Protein AF-A0A510JPX0-F1 (afdb_monomer_lite)

Radius of gyration: 13.41 Å; chains: 1; bounding box: 41×17×30 Å

Foldseek 3Di:
DKDKDKDWALDPVVVVVVCVVVVHDCPVVVVVVPPDSDTDIDIDIDDPDPPPD

Secondary structure (DSSP, 8-state):
-EEEEEEEES-HHHHHHHHHHHT---HHHHHHTTTS---EEEEEEEEPPP---

Sequence (53 aa):
MKYVLKIETDNLDVYKHICKVLGVDVQEDLMKLGNEKSTFKQEIFITEKEKSE

pLDDT: mean 76.07, std 10.73, range [43.28, 88.38]

Structure (mmCIF, N/CA/C/O backbone):
data_AF-A0A510JPX0-F1
#
_entry.id   AF-A0A510JPX0-F1
#
loop_
_atom_site.group_PDB
_atom_site.id
_atom_site.type_symbol
_atom_site.label_atom_id
_atom_site.label_alt_id
_atom_site.label_comp_id
_atom_site.label_asym_id
_atom_site.label_entity_id
_atom_site.label_seq_id
_atom_site.pdbx_PDB_ins_code
_atom_site.Cartn_x
_atom_site.Cartn_y
_atom_site.Cartn_z
_atom_site.occupancy
_atom_site.B_iso_or_equiv
_atom_site.auth_seq_id
_atom_site.auth_comp_id
_atom_site.auth_asym_id
_atom_site.auth_atom_id
_atom_site.pdbx_PDB_model_num
ATOM 1 N N . MET A 1 1 ? -12.384 -4.599 14.975 1.00 72.44 1 MET A N 1
ATOM 2 C CA . MET A 1 1 ? -11.444 -5.592 14.397 1.00 72.44 1 MET A CA 1
ATOM 3 C C . MET A 1 1 ? -10.336 -4.852 13.637 1.00 72.44 1 MET A C 1
ATOM 5 O O . MET A 1 1 ? -10.594 -3.747 13.167 1.00 72.44 1 MET A O 1
ATOM 9 N N . LYS A 1 2 ? -9.099 -5.375 13.568 1.00 76.94 2 LYS A N 1
ATOM 10 C CA . LYS A 1 2 ? -7.980 -4.725 12.848 1.00 76.94 2 LYS A CA 1
ATOM 11 C C . LYS A 1 2 ? -7.665 -5.514 11.579 1.00 76.94 2 LYS A C 1
ATOM 13 O O . LYS A 1 2 ? -7.369 -6.702 11.670 1.00 76.94 2 LYS A O 1
ATOM 18 N N . TYR A 1 3 ? -7.708 -4.852 10.430 1.00 82.94 3 TYR A N 1
ATOM 19 C CA . TYR A 1 3 ? -7.388 -5.436 9.130 1.00 82.94 3 TYR A CA 1
ATOM 20 C C . TYR A 1 3 ? -6.059 -4.884 8.616 1.00 82.94 3 TYR A C 1
ATOM 22 O O . TYR A 1 3 ? -5.658 -3.768 8.957 1.00 82.94 3 TYR A O 1
ATOM 30 N N . VAL A 1 4 ? -5.372 -5.674 7.793 1.00 84.62 4 VAL A N 1
ATOM 31 C CA . VAL A 1 4 ? -4.136 -5.272 7.115 1.00 84.62 4 VAL A CA 1
ATOM 32 C C . VAL A 1 4 ? -4.341 -5.437 5.619 1.00 84.62 4 VAL A C 1
ATOM 34 O O . VAL A 1 4 ? -4.630 -6.539 5.156 1.00 84.62 4 VAL A O 1
ATOM 37 N N . LEU A 1 5 ? -4.187 -4.348 4.872 1.00 84.06 5 LEU A N 1
ATOM 38 C CA . LEU A 1 5 ? -4.146 -4.365 3.417 1.00 84.06 5 LEU A CA 1
ATOM 39 C C . LEU A 1 5 ? -2.681 -4.384 2.980 1.00 84.06 5 LEU A C 1
ATOM 41 O O . LEU A 1 5 ? -1.915 -3.509 3.380 1.00 84.06 5 LEU A O 1
ATOM 45 N N . LYS A 1 6 ? -2.296 -5.369 2.167 1.00 86.69 6 LYS A N 1
ATOM 46 C CA . LYS A 1 6 ? -0.966 -5.434 1.550 1.00 86.69 6 LYS A CA 1
ATOM 47 C C . LYS A 1 6 ? -1.098 -5.152 0.063 1.00 86.69 6 LYS A C 1
ATOM 49 O O . LYS A 1 6 ? -1.842 -5.845 -0.626 1.00 86.69 6 LYS A O 1
ATOM 54 N N . ILE A 1 7 ? -0.394 -4.135 -0.411 1.00 83.38 7 ILE A N 1
ATOM 55 C CA . ILE A 1 7 ? -0.358 -3.742 -1.817 1.00 83.38 7 ILE A CA 1
ATOM 56 C C . ILE A 1 7 ? 1.011 -4.127 -2.355 1.00 83.38 7 ILE A C 1
ATOM 58 O O . ILE A 1 7 ? 2.024 -3.740 -1.777 1.00 83.38 7 ILE A O 1
ATOM 62 N N . GLU A 1 8 ? 1.030 -4.875 -3.453 1.00 86.94 8 GLU A N 1
ATOM 63 C CA . GLU A 1 8 ? 2.235 -5.195 -4.209 1.00 86.94 8 GLU A CA 1
ATOM 64 C C . GLU A 1 8 ? 1.941 -4.952 -5.689 1.00 86.94 8 GLU A C 1
ATOM 66 O O . GLU A 1 8 ? 1.076 -5.601 -6.273 1.00 86.94 8 GLU A O 1
ATOM 71 N N . THR A 1 9 ? 2.605 -3.964 -6.278 1.00 85.62 9 THR A N 1
ATOM 72 C CA . THR A 1 9 ? 2.437 -3.602 -7.691 1.00 85.62 9 THR A CA 1
ATOM 73 C C . THR A 1 9 ? 3.761 -3.099 -8.235 1.00 85.62 9 THR A C 1
ATOM 75 O O . THR A 1 9 ? 4.524 -2.466 -7.521 1.00 85.62 9 THR A O 1
ATOM 78 N N . ASP A 1 10 ? 4.062 -3.367 -9.494 1.00 86.19 10 ASP A N 1
ATOM 79 C CA . ASP A 1 10 ? 5.180 -2.766 -10.229 1.00 86.19 10 ASP A CA 1
ATOM 80 C C . ASP A 1 10 ? 4.734 -1.552 -11.063 1.00 86.19 10 ASP A C 1
ATOM 82 O O . ASP A 1 10 ? 5.557 -0.808 -11.594 1.00 86.19 10 ASP A O 1
ATOM 86 N N . ASN A 1 11 ? 3.422 -1.310 -11.138 1.00 86.38 11 ASN A N 1
ATOM 87 C CA . ASN A 1 11 ? 2.843 -0.177 -11.837 1.00 86.38 11 ASN A CA 1
ATOM 88 C C . ASN A 1 11 ? 2.664 1.023 -10.893 1.00 86.38 11 ASN A C 1
ATOM 90 O O . ASN A 1 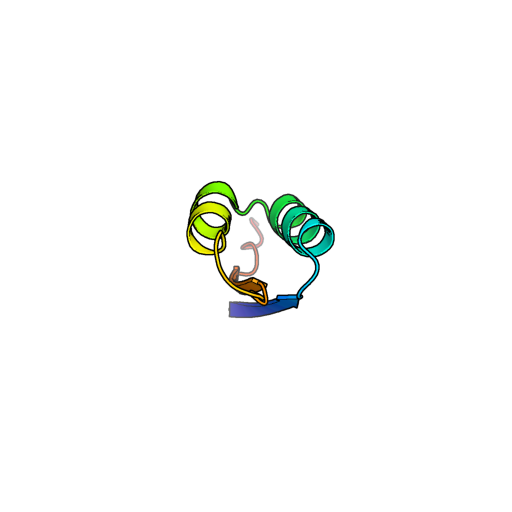11 ? 1.850 0.999 -9.962 1.00 86.38 11 ASN A O 1
ATOM 94 N N . LEU A 1 12 ? 3.406 2.092 -11.190 1.00 83.9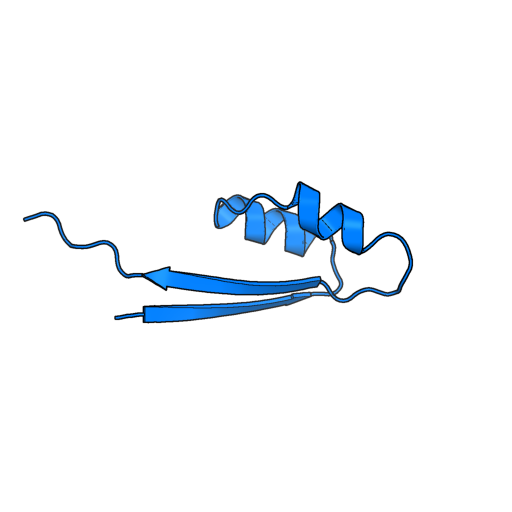4 12 LEU A N 1
ATOM 95 C CA . LEU A 1 12 ? 3.408 3.350 -10.447 1.00 83.94 12 LEU A CA 1
ATOM 96 C C . LEU A 1 12 ? 2.046 4.060 -10.452 1.00 83.94 12 LEU A C 1
ATOM 98 O O . LEU A 1 12 ? 1.654 4.638 -9.439 1.00 83.94 12 LEU A O 1
ATOM 102 N N . ASP A 1 13 ? 1.326 4.043 -11.571 1.00 86.44 13 ASP A N 1
ATOM 103 C CA . ASP A 1 13 ? 0.031 4.720 -11.683 1.00 86.44 13 ASP A CA 1
ATOM 104 C C . ASP A 1 13 ? -1.032 4.005 -10.850 1.00 86.44 13 ASP A C 1
ATOM 106 O O . ASP A 1 13 ? -1.815 4.650 -10.149 1.00 86.44 13 ASP A O 1
ATOM 110 N N . VAL A 1 14 ? -0.998 2.669 -10.850 1.00 87.25 14 VAL A N 1
ATOM 111 C CA . VAL A 1 14 ? -1.843 1.841 -9.980 1.00 87.25 14 VAL A CA 1
ATOM 112 C C . VAL A 1 14 ? -1.518 2.113 -8.511 1.00 87.25 14 VAL A C 1
ATOM 114 O O . VAL A 1 14 ? -2.435 2.356 -7.726 1.00 87.25 14 VAL A O 1
ATOM 117 N N . TYR A 1 15 ? -0.233 2.157 -8.142 1.00 86.06 15 TYR A N 1
ATOM 118 C CA . TYR A 1 15 ? 0.196 2.482 -6.778 1.00 86.06 15 TYR A CA 1
ATOM 119 C C . TYR A 1 15 ? -0.329 3.849 -6.317 1.00 86.06 15 TYR A C 1
ATOM 121 O O . TYR A 1 15 ? -1.008 3.950 -5.294 1.00 86.06 15 TYR A O 1
ATOM 129 N N . LYS A 1 16 ? -0.090 4.900 -7.114 1.00 84.81 16 LYS A N 1
ATOM 130 C CA . LYS A 1 16 ? -0.565 6.265 -6.833 1.00 84.81 16 LYS A CA 1
ATOM 131 C C . LYS A 1 16 ? -2.082 6.324 -6.691 1.00 84.81 16 LYS A C 1
ATOM 133 O O . LYS A 1 16 ? -2.586 7.029 -5.816 1.00 84.81 16 LYS A O 1
ATOM 138 N N . HIS A 1 17 ? -2.813 5.607 -7.545 1.00 88.38 17 HIS A N 1
ATOM 139 C CA . HIS A 1 17 ? -4.269 5.573 -7.488 1.00 88.38 17 HIS A CA 1
ATOM 140 C C . HIS A 1 17 ? -4.768 4.934 -6.189 1.00 88.38 17 HIS A C 1
ATOM 142 O O . HIS A 1 17 ? -5.612 5.522 -5.512 1.00 88.38 17 HIS A O 1
ATOM 148 N N . ILE A 1 18 ? -4.217 3.778 -5.806 1.00 85.88 18 ILE A N 1
ATOM 149 C CA . ILE A 1 18 ? -4.603 3.081 -4.574 1.00 85.88 18 ILE A CA 1
ATOM 150 C C . ILE A 1 18 ? -4.317 3.954 -3.350 1.00 85.88 18 ILE A C 1
ATOM 152 O O . ILE A 1 18 ? -5.208 4.161 -2.528 1.00 85.88 18 ILE A O 1
ATOM 156 N N . CYS A 1 19 ? -3.117 4.527 -3.241 1.00 83.06 19 CYS A N 1
ATOM 157 C CA . CYS A 1 19 ? -2.788 5.372 -2.096 1.00 83.06 19 CYS A CA 1
ATOM 158 C C . CYS A 1 19 ? -3.659 6.632 -2.026 1.00 83.06 19 CYS A C 1
ATOM 160 O O . CYS A 1 19 ? -4.092 7.005 -0.939 1.00 83.06 19 CYS A O 1
ATOM 162 N N . LYS A 1 20 ? -4.016 7.233 -3.171 1.00 86.25 20 LYS A N 1
ATOM 163 C CA . LYS A 1 20 ? -4.975 8.347 -3.219 1.00 86.25 20 LYS A CA 1
ATOM 164 C C . LYS A 1 20 ? -6.356 7.942 -2.695 1.00 86.25 20 LYS A C 1
ATOM 166 O O . LYS A 1 20 ? -6.949 8.699 -1.933 1.00 86.25 20 LYS A O 1
ATOM 171 N N . VAL A 1 21 ? -6.865 6.771 -3.090 1.00 87.12 21 VAL A N 1
ATOM 172 C CA . VAL A 1 21 ? -8.153 6.239 -2.600 1.00 87.12 21 VAL A CA 1
ATOM 173 C C . VAL A 1 21 ? -8.112 5.996 -1.091 1.00 87.12 21 VAL A C 1
ATOM 175 O O . VAL A 1 21 ? -9.097 6.242 -0.401 1.00 87.12 21 VAL A O 1
ATOM 178 N N . LEU A 1 22 ? -6.967 5.550 -0.574 1.00 82.94 22 LEU A N 1
ATOM 179 C CA . LEU A 1 22 ? -6.767 5.254 0.844 1.00 82.94 22 LEU A CA 1
ATOM 180 C C . LEU A 1 22 ? -6.351 6.477 1.681 1.00 82.94 22 LEU A C 1
ATOM 182 O O . LEU A 1 22 ? -6.229 6.355 2.896 1.00 82.94 22 LEU A O 1
ATOM 186 N N . GLY A 1 23 ? -6.155 7.647 1.061 1.00 81.56 23 GLY A N 1
ATOM 187 C CA . GLY A 1 23 ? -5.735 8.874 1.746 1.00 81.56 23 GLY A CA 1
ATOM 188 C C . GLY A 1 23 ? -4.303 8.832 2.293 1.00 81.56 23 GLY A C 1
ATOM 189 O O . GLY A 1 23 ? -3.998 9.537 3.250 1.00 81.56 23 GLY A O 1
ATOM 190 N N . VAL A 1 24 ? -3.438 7.997 1.714 1.00 81.62 24 VAL A N 1
ATOM 191 C CA . VAL A 1 24 ? -2.030 7.845 2.104 1.00 81.62 24 VAL A CA 1
ATOM 192 C C . VAL A 1 24 ? -1.165 8.788 1.271 1.00 81.62 24 VAL A C 1
ATOM 194 O O . VAL A 1 24 ? -1.277 8.808 0.042 1.00 81.62 24 VAL A O 1
ATOM 197 N N . ASP A 1 25 ? -0.294 9.556 1.929 1.00 77.31 25 ASP A N 1
ATOM 198 C CA . ASP A 1 25 ? 0.678 10.402 1.235 1.00 77.31 25 ASP A CA 1
ATOM 199 C C . ASP A 1 25 ? 1.807 9.549 0.644 1.00 77.31 25 ASP A C 1
ATOM 201 O O . ASP A 1 25 ? 2.468 8.794 1.351 1.00 77.31 25 ASP A O 1
ATOM 205 N N . VAL A 1 26 ? 2.002 9.651 -0.672 1.00 71.62 26 VAL A N 1
ATOM 206 C CA . VAL A 1 26 ? 2.969 8.841 -1.431 1.00 71.62 26 VAL A CA 1
ATOM 207 C C . VAL A 1 26 ? 4.272 9.567 -1.736 1.00 71.62 26 VAL A C 1
ATOM 209 O O . VAL A 1 26 ? 5.155 8.965 -2.345 1.00 71.62 26 VAL A O 1
ATOM 212 N N . GLN A 1 27 ? 4.420 10.853 -1.394 1.00 67.25 27 GLN A N 1
ATOM 213 C CA . GLN A 1 27 ? 5.601 11.609 -1.824 1.00 67.25 27 GLN A CA 1
ATOM 214 C C . GLN A 1 27 ? 6.887 11.050 -1.214 1.00 67.25 27 GLN A C 1
ATOM 216 O O . GLN A 1 27 ? 7.899 10.947 -1.909 1.00 67.25 27 GLN A O 1
ATOM 221 N N . GLU A 1 28 ? 6.835 10.636 0.051 1.00 65.62 28 GLU A N 1
ATOM 222 C CA . GLU A 1 28 ? 8.004 10.119 0.760 1.00 65.62 28 GLU A CA 1
ATOM 223 C C . GLU A 1 28 ? 8.438 8.731 0.252 1.00 65.62 28 GLU A C 1
ATOM 225 O O . GLU A 1 28 ? 9.633 8.464 0.114 1.00 65.62 28 GLU A O 1
ATOM 230 N N . ASP A 1 29 ? 7.483 7.862 -0.096 1.00 67.31 29 ASP A N 1
ATOM 231 C CA . ASP A 1 29 ? 7.774 6.518 -0.613 1.00 67.31 29 ASP A CA 1
ATOM 232 C C . ASP A 1 29 ? 8.286 6.556 -2.052 1.00 67.31 29 ASP A C 1
ATOM 234 O O .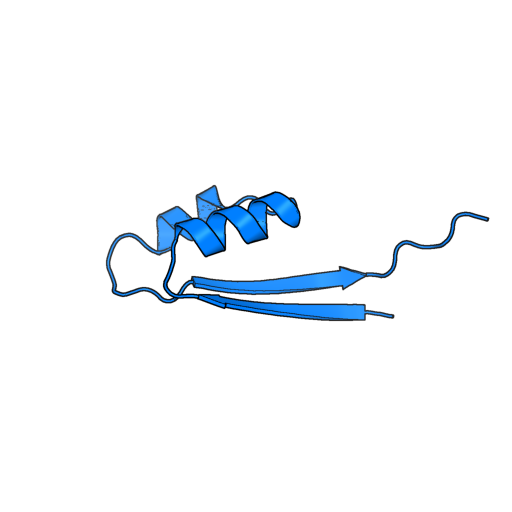 ASP A 1 29 ? 9.190 5.805 -2.415 1.00 67.31 29 ASP A O 1
ATOM 238 N N . LEU A 1 30 ? 7.781 7.485 -2.870 1.00 65.75 30 LEU A N 1
ATOM 239 C CA . LEU A 1 30 ? 8.251 7.668 -4.242 1.00 65.75 30 LEU A CA 1
ATOM 240 C C . LEU A 1 30 ? 9.687 8.201 -4.310 1.00 65.75 30 LEU A C 1
ATOM 242 O O . LEU A 1 30 ? 10.422 7.816 -5.220 1.00 65.75 30 LEU A O 1
ATOM 246 N N . MET A 1 31 ? 10.122 9.022 -3.344 1.00 62.62 31 MET A N 1
ATOM 247 C CA . MET A 1 31 ? 11.520 9.472 -3.264 1.00 62.62 31 MET A CA 1
ATOM 248 C C . MET A 1 31 ? 12.501 8.316 -3.019 1.00 62.62 31 MET A C 1
ATOM 250 O O . MET A 1 31 ? 13.636 8.371 -3.488 1.00 62.62 31 MET A O 1
AT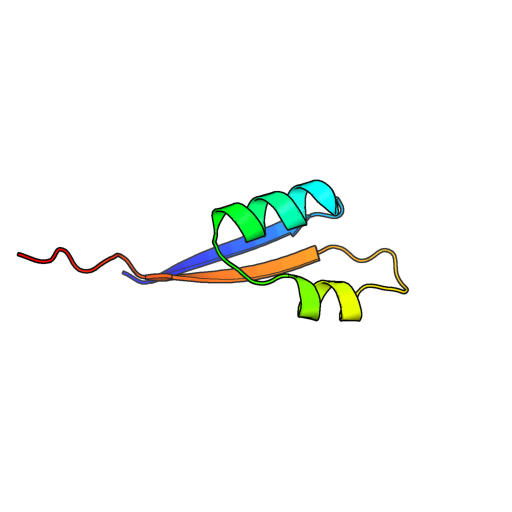OM 254 N N . LYS A 1 32 ? 12.071 7.254 -2.326 1.00 64.56 32 LYS A N 1
ATOM 255 C CA . LYS A 1 32 ? 12.915 6.093 -1.988 1.00 64.56 32 LYS A CA 1
ATOM 256 C C . LYS A 1 32 ? 13.095 5.114 -3.159 1.00 64.56 32 LYS A C 1
ATOM 258 O O . LYS A 1 32 ? 14.002 4.291 -3.121 1.00 64.56 32 LYS A O 1
ATOM 263 N N . LEU A 1 33 ? 12.268 5.211 -4.204 1.00 64.19 33 LEU A N 1
ATOM 264 C CA . LEU A 1 33 ? 12.174 4.225 -5.295 1.00 64.19 33 LEU A CA 1
ATOM 265 C C . LEU A 1 33 ? 12.912 4.638 -6.581 1.00 64.19 33 LEU A C 1
ATOM 267 O O . LEU A 1 33 ? 12.874 3.922 -7.577 1.00 64.19 33 LEU A O 1
ATOM 271 N N . GLY A 1 34 ? 13.593 5.785 -6.581 1.00 56.09 34 GLY A N 1
ATOM 272 C CA . GLY A 1 34 ? 14.140 6.423 -7.782 1.00 56.09 34 GLY A CA 1
ATOM 273 C C . GLY A 1 34 ? 15.298 5.724 -8.509 1.00 56.09 34 GLY A C 1
ATOM 274 O O . GLY A 1 34 ? 15.899 6.377 -9.354 1.00 56.09 34 GLY A O 1
ATOM 275 N N . ASN A 1 35 ? 15.655 4.463 -8.220 1.00 58.47 35 ASN A N 1
ATOM 276 C CA . ASN A 1 35 ? 16.865 3.865 -8.811 1.00 58.47 35 ASN A CA 1
ATOM 277 C C . ASN A 1 35 ? 16.850 2.357 -9.126 1.00 58.47 35 ASN A C 1
ATOM 279 O O . ASN A 1 35 ? 17.826 1.867 -9.691 1.00 58.47 35 ASN A O 1
ATOM 283 N N . GLU A 1 36 ? 15.789 1.605 -8.832 1.00 58.03 36 GLU A N 1
ATOM 284 C CA . GLU A 1 36 ? 15.739 0.166 -9.136 1.00 58.03 36 GLU A CA 1
ATOM 285 C C . GLU A 1 36 ? 14.423 -0.205 -9.831 1.00 58.03 36 GLU A C 1
ATOM 287 O O . GLU A 1 36 ? 13.471 0.572 -9.846 1.00 58.03 36 GLU A O 1
ATOM 292 N N . LYS A 1 37 ? 14.353 -1.395 -10.448 1.00 58.78 37 LYS A N 1
ATOM 293 C CA . LYS A 1 37 ? 13.073 -2.015 -10.835 1.00 58.78 37 LYS A CA 1
ATOM 294 C C . LYS A 1 37 ? 12.293 -2.307 -9.553 1.00 58.78 37 LYS A C 1
ATOM 296 O O . LYS A 1 37 ? 12.316 -3.425 -9.046 1.00 58.78 37 LYS A O 1
ATOM 301 N N . SER A 1 38 ? 11.692 -1.277 -8.982 1.00 65.94 38 SER A N 1
ATOM 302 C CA . SER A 1 38 ? 11.142 -1.344 -7.645 1.00 65.94 38 SER A CA 1
ATOM 303 C C . SER A 1 38 ? 9.674 -1.720 -7.718 1.00 65.94 38 SER A C 1
ATOM 305 O O . SER A 1 38 ? 8.840 -0.991 -8.249 1.00 65.94 38 SER A O 1
ATOM 307 N N . THR A 1 39 ? 9.355 -2.884 -7.168 1.00 74.75 39 THR A N 1
ATOM 308 C CA . THR A 1 39 ? 7.981 -3.227 -6.824 1.00 74.75 39 THR A CA 1
ATOM 309 C C . THR A 1 39 ? 7.551 -2.339 -5.657 1.00 74.75 39 THR A C 1
ATOM 311 O O . THR A 1 39 ? 8.192 -2.335 -4.606 1.00 74.75 39 THR A O 1
ATOM 314 N N . PHE A 1 40 ? 6.470 -1.588 -5.834 1.00 77.94 40 PHE A N 1
ATOM 315 C CA . PHE A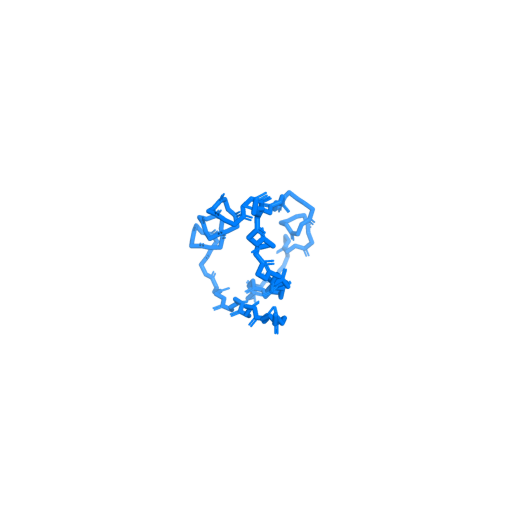 1 40 ? 5.833 -0.803 -4.787 1.00 77.94 40 PHE A CA 1
ATOM 316 C C . PHE A 1 40 ? 5.167 -1.760 -3.798 1.00 77.94 40 PHE A C 1
ATOM 318 O O . PHE A 1 40 ? 4.250 -2.500 -4.166 1.00 77.94 40 PHE A O 1
ATOM 325 N N . LYS A 1 41 ? 5.639 -1.751 -2.549 1.00 81.50 41 LYS A N 1
ATOM 326 C CA . LYS A 1 41 ? 5.078 -2.545 -1.454 1.00 81.50 41 LYS A CA 1
ATOM 327 C C . LYS A 1 41 ? 4.604 -1.615 -0.351 1.00 81.50 41 LYS A C 1
ATOM 329 O O . LYS A 1 41 ? 5.397 -0.826 0.145 1.00 81.50 41 LYS A O 1
ATOM 334 N N . GLN A 1 42 ? 3.340 -1.739 0.043 1.00 79.69 42 GLN A N 1
ATOM 335 C CA . GLN A 1 42 ? 2.764 -0.946 1.129 1.00 79.69 42 GLN A CA 1
ATOM 336 C C . GLN A 1 42 ? 1.865 -1.812 2.006 1.00 79.69 42 GLN A C 1
ATOM 338 O O . GLN A 1 42 ? 1.006 -2.538 1.503 1.00 79.69 42 GLN A O 1
ATOM 343 N N . GLU A 1 43 ? 2.031 -1.701 3.323 1.00 84.38 43 GLU A N 1
ATOM 344 C CA . GLU A 1 43 ? 1.107 -2.270 4.302 1.00 84.38 43 GLU A CA 1
ATOM 345 C C . GLU A 1 43 ? 0.298 -1.149 4.956 1.00 84.38 43 GLU A C 1
ATOM 347 O O . GLU A 1 43 ? 0.853 -0.169 5.454 1.00 84.38 43 GLU A O 1
ATOM 352 N N . ILE A 1 44 ? -1.029 -1.278 4.941 1.00 81.88 44 ILE A N 1
ATOM 353 C CA . ILE A 1 44 ? -1.952 -0.286 5.496 1.00 81.88 44 ILE A CA 1
ATOM 354 C C . ILE A 1 44 ? -2.817 -0.969 6.543 1.00 81.88 44 ILE A C 1
ATOM 356 O O . ILE A 1 44 ? -3.478 -1.974 6.278 1.00 81.88 44 ILE A O 1
ATOM 360 N N . PHE A 1 45 ? -2.818 -0.406 7.747 1.00 82.75 45 PHE A N 1
ATOM 361 C CA . PHE A 1 45 ? -3.645 -0.881 8.845 1.00 82.75 45 PHE A CA 1
ATOM 362 C C . PHE A 1 45 ? -4.991 -0.169 8.809 1.00 82.75 45 PHE A C 1
ATOM 364 O O . PHE A 1 45 ? -5.060 1.046 8.968 1.00 82.75 45 PHE A O 1
ATOM 371 N N . ILE A 1 46 ? -6.059 -0.938 8.625 1.00 81.56 46 ILE A N 1
ATOM 372 C CA . ILE A 1 46 ? -7.428 -0.433 8.616 1.00 81.56 46 ILE A CA 1
ATOM 373 C C . ILE A 1 46 ? -8.074 -0.850 9.931 1.00 81.56 46 ILE A C 1
ATOM 375 O O . ILE A 1 46 ? -8.169 -2.035 10.261 1.00 81.56 46 ILE A O 1
ATOM 379 N N . THR A 1 47 ? -8.517 0.136 10.694 1.00 80.50 47 THR A N 1
ATOM 380 C CA . THR A 1 47 ? -9.390 -0.078 11.844 1.00 80.50 47 THR A CA 1
ATOM 381 C C . THR A 1 47 ? -10.823 0.141 11.399 1.00 80.50 47 THR A C 1
ATOM 383 O O . THR A 1 47 ? -11.106 1.084 10.659 1.00 80.50 47 THR A O 1
ATOM 386 N N . GLU A 1 48 ? -11.737 -0.718 11.844 1.00 77.88 48 GLU A N 1
ATOM 387 C CA . GLU A 1 48 ? -13.161 -0.412 11.715 1.00 77.88 48 GLU A CA 1
ATOM 388 C C . GLU A 1 48 ? -13.434 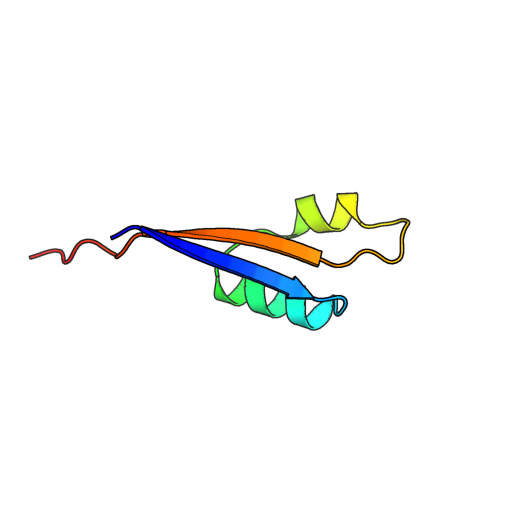0.958 12.326 1.00 77.88 48 GLU A C 1
ATOM 390 O O . GLU A 1 48 ? -12.950 1.276 13.414 1.00 77.88 48 GLU A O 1
ATOM 395 N N . LYS A 1 49 ? -14.197 1.776 11.601 1.00 73.31 49 LYS A N 1
ATOM 396 C CA . LYS A 1 49 ? -14.728 3.008 12.161 1.00 73.31 49 LYS A CA 1
ATOM 397 C C . LYS A 1 49 ? -15.629 2.599 13.321 1.00 73.31 49 LYS A C 1
ATOM 399 O O . LYS A 1 49 ? -16.542 1.797 13.114 1.00 73.31 49 LYS A O 1
ATOM 404 N N . GLU A 1 50 ? -15.365 3.107 14.521 1.00 67.75 50 GLU A N 1
ATOM 405 C CA . GLU A 1 50 ? -16.315 2.944 15.618 1.00 67.75 50 GLU A CA 1
ATOM 406 C C . GLU A 1 50 ? -17.667 3.469 15.131 1.00 67.75 50 GLU A C 1
ATOM 408 O O . GLU A 1 50 ? -17.760 4.572 14.579 1.00 67.75 50 GLU A O 1
ATOM 413 N N . LYS A 1 51 ? -18.712 2.643 15.250 1.00 60.06 51 LYS A N 1
ATOM 414 C CA . LYS A 1 51 ? -20.075 3.136 15.087 1.00 60.06 51 LYS A CA 1
ATOM 415 C C . LYS A 1 51 ? -20.267 4.171 16.187 1.00 60.06 51 LYS A C 1
ATOM 417 O O . LYS A 1 51 ? -20.332 3.806 17.354 1.00 60.06 51 LYS A O 1
ATOM 422 N N . SER A 1 52 ? -20.299 5.445 15.820 1.00 59.22 52 SER A N 1
ATOM 423 C CA . SER A 1 52 ? -20.853 6.468 16.696 1.00 59.22 52 SER A CA 1
ATOM 424 C C . SER A 1 52 ? -22.344 6.154 16.835 1.00 59.22 52 SER A C 1
ATOM 426 O O . SER A 1 52 ? -23.080 6.292 15.856 1.00 59.22 52 SER A O 1
ATOM 428 N N . GLU A 1 53 ? -22.733 5.613 17.992 1.00 43.28 53 GLU A N 1
ATOM 429 C CA . GLU A 1 53 ? -24.125 5.601 18.471 1.00 43.28 53 GLU A CA 1
ATOM 430 C C . GLU A 1 53 ? -24.593 7.021 18.804 1.00 43.28 53 GLU A C 1
ATOM 432 O O . GLU A 1 53 ? -23.762 7.822 19.295 1.00 43.28 53 GLU A O 1
#

Organism: NCBI:txid157691